Protein AF-A0A1E5H9N5-F1 (afdb_monomer)

Solvent-accessible surface area (backbone atoms only — not comparable to full-atom values): 4505 Å² total; per-residue (Å²): 132,86,76,77,75,65,83,55,54,76,66,34,50,49,41,50,23,65,75,69,74,48,55,90,85,57,48,48,71,44,84,41,93,96,36,30,34,38,37,43,89,94,43,34,28,44,36,28,58,34,91,93,38,75,56,42,73,77,40,77,44,81,41,79,78,80,68,77,71,68,93,126

Mean predicted aligned error: 8.38 Å

Organism: NCBI:txid1131292

pLDDT: mean 76.67, std 14.52, range [36.78, 90.0]

Structure (mmCIF, N/CA/C/O backbone):
data_AF-A0A1E5H9N5-F1
#
_entry.id   AF-A0A1E5H9N5-F1
#
loop_
_atom_site.group_PDB
_atom_site.id
_atom_site.type_symbol
_atom_site.label_atom_id
_atom_site.label_alt_id
_atom_site.label_comp_id
_atom_site.label_asym_id
_atom_site.label_entity_id
_atom_site.label_seq_id
_atom_site.pdbx_PDB_ins_code
_atom_site.Cartn_x
_atom_site.Cartn_y
_atom_site.Cartn_z
_atom_site.occupancy
_atom_site.B_iso_or_equiv
_atom_site.auth_seq_id
_atom_site.auth_comp_id
_atom_site.auth_asym_id
_atom_site.auth_atom_id
_atom_site.pdbx_PDB_model_num
ATOM 1 N N . MET A 1 1 ? -23.387 -14.254 -11.290 1.00 36.78 1 MET A N 1
ATOM 2 C CA . MET A 1 1 ? -22.095 -14.324 -10.569 1.00 36.78 1 MET A CA 1
ATOM 3 C C . MET A 1 1 ? -21.410 -12.967 -10.664 1.00 36.78 1 MET A C 1
ATOM 5 O O . MET A 1 1 ? -20.875 -12.634 -11.713 1.00 36.78 1 MET A O 1
ATOM 9 N N . PHE A 1 2 ? -21.489 -12.142 -9.617 1.00 40.22 2 PHE A N 1
ATOM 10 C CA . PHE A 1 2 ? -20.848 -10.824 -9.598 1.00 40.22 2 PHE A CA 1
ATOM 11 C C . PHE A 1 2 ? -19.345 -11.011 -9.413 1.00 40.22 2 PHE A C 1
ATOM 13 O O . PHE A 1 2 ? -18.835 -11.026 -8.293 1.00 40.22 2 PHE A O 1
ATOM 20 N N . GLY A 1 3 ? -18.636 -11.217 -10.523 1.00 40.59 3 GLY A N 1
ATOM 21 C CA . GLY A 1 3 ? -17.185 -11.176 -10.544 1.00 40.59 3 GLY A CA 1
ATOM 22 C C . GLY A 1 3 ? -16.749 -9.805 -10.052 1.00 40.59 3 GLY A C 1
ATOM 23 O O . GLY A 1 3 ? -16.762 -8.842 -10.816 1.00 40.59 3 GLY A O 1
ATOM 24 N N . LYS A 1 4 ? -16.391 -9.708 -8.766 1.00 49.25 4 LYS A N 1
ATOM 25 C CA . LYS A 1 4 ? -15.631 -8.585 -8.222 1.00 49.25 4 LYS A CA 1
ATOM 26 C C . LYS A 1 4 ? -14.368 -8.520 -9.074 1.00 49.25 4 LYS A C 1
ATOM 28 O O . LYS A 1 4 ? -13.434 -9.281 -8.834 1.00 49.25 4 LYS A O 1
ATOM 33 N N . LYS A 1 5 ? -14.363 -7.692 -10.125 1.00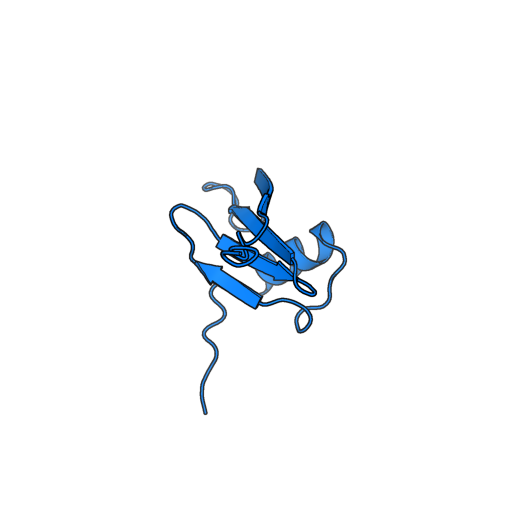 48.06 5 LYS A N 1
ATOM 34 C CA . LYS A 1 5 ? -13.159 -7.379 -10.896 1.00 48.06 5 LYS A CA 1
ATOM 35 C C . LYS A 1 5 ? -12.191 -6.790 -9.880 1.00 48.06 5 LYS A C 1
ATOM 37 O O . LYS A 1 5 ? -12.313 -5.622 -9.525 1.00 48.06 5 LYS A O 1
ATOM 42 N N . SER A 1 6 ? -11.306 -7.623 -9.330 1.00 56.16 6 SER A N 1
ATOM 43 C CA . SER A 1 6 ? -10.233 -7.155 -8.466 1.00 56.16 6 SER A CA 1
ATOM 44 C C . SER A 1 6 ? -9.479 -6.113 -9.269 1.00 56.16 6 SER A C 1
ATOM 46 O O . SER A 1 6 ? -8.847 -6.423 -10.274 1.00 56.16 6 SER A O 1
ATOM 48 N N . VAL A 1 7 ? -9.608 -4.865 -8.830 1.00 72.19 7 VAL A N 1
ATOM 49 C CA . VAL A 1 7 ? -8.970 -3.699 -9.440 1.00 72.19 7 VAL A CA 1
ATOM 50 C C . VAL A 1 7 ? -7.442 -3.873 -9.464 1.00 72.19 7 VAL A C 1
ATOM 52 O O . VAL A 1 7 ? -6.763 -3.323 -10.324 1.00 72.19 7 VAL A O 1
ATOM 55 N N . LEU A 1 8 ? -6.915 -4.687 -8.544 1.00 75.00 8 LEU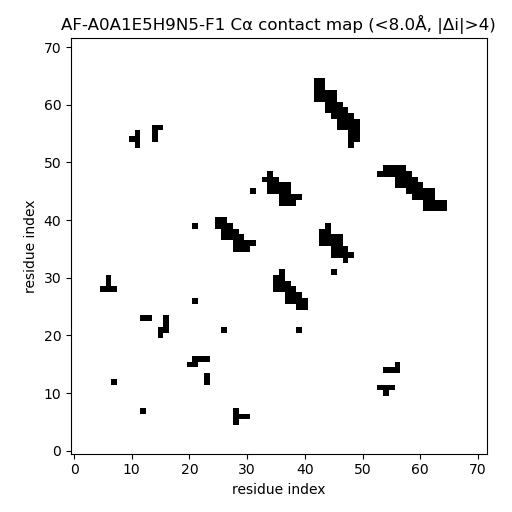 A N 1
ATOM 56 C CA . LEU A 1 8 ? -5.514 -5.069 -8.445 1.00 75.00 8 LEU A CA 1
ATOM 57 C C . LEU A 1 8 ? -5.255 -6.495 -8.943 1.00 75.00 8 LEU A C 1
ATOM 59 O O . LEU A 1 8 ? -6.029 -7.422 -8.697 1.00 75.00 8 LEU A O 1
ATOM 63 N N . SER A 1 9 ? -4.085 -6.691 -9.552 1.00 79.88 9 SER A N 1
ATOM 64 C CA . SER A 1 9 ? -3.556 -8.021 -9.872 1.00 79.88 9 SER A CA 1
ATOM 65 C C . SER A 1 9 ? -3.206 -8.815 -8.610 1.00 79.88 9 SER A C 1
ATOM 67 O O . SER A 1 9 ? -2.845 -8.246 -7.583 1.00 79.88 9 SER A O 1
ATOM 69 N N . ARG A 1 10 ? -3.189 -10.152 -8.702 1.00 82.00 10 ARG A N 1
ATOM 70 C CA . ARG A 1 10 ? -2.811 -11.059 -7.595 1.00 82.00 10 ARG A CA 1
ATOM 71 C C . ARG A 1 10 ? -1.493 -10.666 -6.902 1.00 82.00 10 ARG A C 1
ATOM 73 O O . ARG A 1 10 ? -1.410 -10.712 -5.681 1.00 82.00 10 ARG A O 1
ATOM 80 N N . LYS A 1 11 ? -0.493 -10.226 -7.675 1.00 84.00 11 LYS A N 1
ATOM 81 C CA . LYS A 1 11 ? 0.803 -9.755 -7.153 1.00 84.00 11 LYS A CA 1
ATOM 82 C C . LYS A 1 11 ? 0.688 -8.450 -6.353 1.00 84.00 11 LYS A C 1
ATOM 84 O O . LYS A 1 11 ? 1.343 -8.303 -5.331 1.00 84.00 11 LYS A O 1
ATOM 89 N N . GLN A 1 12 ? -0.155 -7.521 -6.803 1.00 82.88 12 GLN A N 1
ATOM 90 C CA . GLN A 1 12 ? -0.407 -6.250 -6.116 1.00 82.88 12 GLN A CA 1
ATOM 91 C C . GLN A 1 12 ? -1.188 -6.459 -4.823 1.00 82.88 12 GLN A C 1
ATOM 93 O O . GLN A 1 12 ? -0.847 -5.875 -3.805 1.00 82.88 12 GLN A O 1
ATOM 98 N N . VAL A 1 13 ? -2.190 -7.340 -4.858 1.00 84.69 13 VAL A N 1
ATOM 99 C CA . VAL A 1 13 ? -2.920 -7.784 -3.665 1.00 84.69 13 VAL A CA 1
ATOM 100 C C . VAL A 1 13 ? -1.941 -8.337 -2.629 1.00 84.69 13 VAL A C 1
ATOM 102 O O . VAL A 1 13 ? -1.994 -7.921 -1.480 1.00 84.69 13 VAL A O 1
ATOM 105 N N . ASN A 1 14 ? -1.000 -9.195 -3.039 1.00 85.62 14 ASN A N 1
ATOM 106 C CA . ASN A 1 14 ? 0.003 -9.735 -2.122 1.00 85.62 14 ASN A CA 1
ATOM 107 C C . ASN A 1 14 ? 0.928 -8.645 -1.552 1.00 85.62 14 ASN A C 1
ATOM 109 O O . ASN A 1 14 ? 1.221 -8.647 -0.365 1.00 85.62 14 ASN A O 1
ATOM 113 N N . ALA A 1 15 ? 1.355 -7.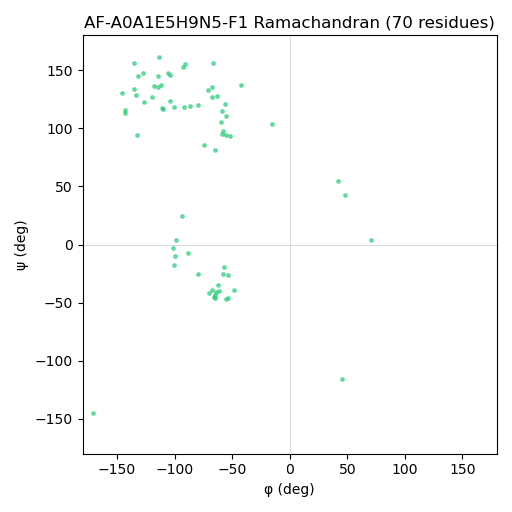680 -2.371 1.00 86.56 15 ALA A N 1
ATOM 114 C CA . ALA A 1 15 ? 2.177 -6.565 -1.895 1.00 86.56 15 ALA A CA 1
ATOM 115 C C . ALA A 1 15 ? 1.449 -5.713 -0.840 1.00 86.56 15 ALA A C 1
ATOM 117 O O . ALA A 1 15 ? 2.048 -5.325 0.160 1.00 86.56 15 ALA A O 1
ATOM 118 N N . VAL A 1 16 ? 0.148 -5.471 -1.032 1.00 84.69 16 VAL A N 1
ATOM 119 C CA . VAL A 1 16 ? -0.706 -4.788 -0.047 1.00 84.69 16 VAL A CA 1
ATOM 120 C C . VAL A 1 16 ? -0.835 -5.631 1.227 1.00 84.69 16 VAL A C 1
ATOM 122 O O . VAL A 1 16 ? -0.617 -5.101 2.312 1.00 84.69 16 VAL A O 1
ATOM 125 N N . CYS A 1 17 ? -1.093 -6.939 1.111 1.00 85.38 17 CYS A N 1
ATOM 126 C CA . CYS A 1 17 ? -1.121 -7.864 2.251 1.00 85.38 17 CYS A CA 1
ATOM 127 C C . CYS A 1 17 ? 0.161 -7.816 3.081 1.00 85.38 17 CYS A C 1
ATOM 129 O O . CYS A 1 17 ? 0.095 -7.741 4.302 1.00 85.38 17 CYS A O 1
ATOM 131 N N . ILE A 1 18 ? 1.322 -7.837 2.424 1.00 86.12 18 ILE A N 1
ATOM 132 C CA . ILE A 1 18 ? 2.629 -7.802 3.089 1.00 86.12 18 ILE A CA 1
ATOM 133 C C . ILE A 1 18 ? 2.823 -6.470 3.818 1.00 86.12 18 ILE A C 1
ATOM 135 O O . ILE A 1 18 ? 3.264 -6.462 4.965 1.00 86.12 18 ILE A O 1
ATOM 139 N N . LEU A 1 19 ? 2.462 -5.352 3.179 1.00 85.31 19 LEU A N 1
ATOM 140 C CA . LEU A 1 19 ? 2.621 -4.018 3.761 1.00 85.31 19 LEU A CA 1
ATOM 141 C C . LEU A 1 19 ? 1.728 -3.816 4.994 1.00 85.31 19 LEU A C 1
ATOM 143 O O . LEU A 1 19 ? 2.181 -3.298 6.011 1.00 85.31 19 LEU A O 1
ATOM 147 N N . PHE A 1 20 ? 0.464 -4.230 4.905 1.00 84.12 20 PHE A N 1
ATOM 148 C CA . PHE A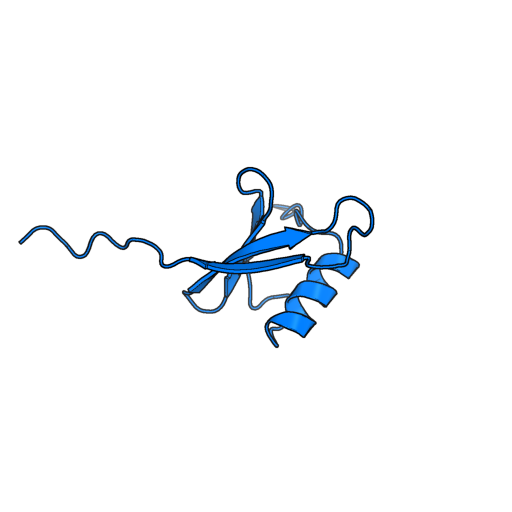 1 20 ? -0.538 -4.007 5.950 1.00 84.12 20 PHE A CA 1
ATOM 149 C C . PHE A 1 20 ? -0.752 -5.213 6.876 1.00 84.12 20 PHE A C 1
ATOM 151 O O . PHE A 1 20 ? -1.621 -5.161 7.743 1.00 84.12 20 PHE A O 1
ATOM 158 N N . LYS A 1 21 ? 0.024 -6.293 6.704 1.00 84.19 21 LYS A N 1
ATOM 159 C CA . LYS A 1 21 ? -0.115 -7.573 7.422 1.00 84.19 21 LYS A CA 1
ATOM 160 C C . LYS A 1 21 ? -1.560 -8.098 7.444 1.00 84.19 21 LYS A C 1
ATOM 162 O O . LYS A 1 21 ? -2.046 -8.552 8.476 1.00 84.19 21 LYS A O 1
ATOM 167 N N . CYS A 1 22 ? -2.254 -8.013 6.311 1.00 80.75 22 CYS A N 1
ATOM 168 C CA . CYS A 1 22 ? -3.644 -8.448 6.167 1.00 80.75 22 CYS A CA 1
ATOM 169 C C . CYS A 1 22 ? -3.775 -9.649 5.219 1.00 80.75 22 CYS A C 1
ATOM 171 O O . CYS A 1 22 ? -2.898 -9.911 4.397 1.00 80.75 22 CYS A O 1
ATOM 173 N N . GLU A 1 23 ? -4.894 -10.369 5.297 1.00 77.88 23 GLU A N 1
ATOM 174 C CA . GLU A 1 23 ? -5.215 -11.458 4.371 1.00 77.88 23 GLU A CA 1
ATOM 175 C C . GLU A 1 23 ? -6.009 -10.959 3.158 1.00 77.88 23 GLU A C 1
ATOM 177 O O . GLU A 1 23 ? -6.723 -9.963 3.225 1.00 77.88 23 GLU A O 1
ATOM 182 N N . LYS A 1 24 ? -5.934 -11.681 2.032 1.00 69.38 24 LYS A N 1
ATOM 183 C CA . LYS A 1 24 ? -6.548 -11.295 0.745 1.00 69.38 24 LYS A CA 1
ATOM 184 C C . LYS A 1 24 ? -8.051 -10.971 0.814 1.00 69.38 24 LYS A C 1
ATOM 186 O O . LYS A 1 24 ? -8.539 -10.227 -0.033 1.00 69.38 24 LYS A O 1
ATOM 191 N N . ASN A 1 25 ? -8.776 -11.537 1.778 1.00 74.69 25 ASN A N 1
ATOM 192 C CA . ASN A 1 25 ? -10.213 -11.313 1.968 1.00 74.69 25 ASN A CA 1
ATOM 193 C C . ASN A 1 25 ? -10.542 -10.319 3.096 1.00 74.69 25 ASN A C 1
ATOM 195 O O . ASN A 1 25 ? -11.711 -10.004 3.289 1.00 74.69 25 ASN A O 1
ATOM 199 N N . ASP A 1 26 ? -9.536 -9.815 3.815 1.00 79.56 26 ASP A N 1
ATOM 200 C CA . ASP A 1 26 ? -9.706 -8.927 4.975 1.00 79.56 26 ASP A CA 1
ATOM 201 C C . ASP A 1 26 ? -9.771 -7.439 4.566 1.00 79.56 26 ASP A C 1
ATOM 203 O O . ASP A 1 26 ? -10.073 -6.565 5.379 1.00 79.56 26 ASP A O 1
ATOM 207 N N . PHE A 1 27 ? -9.517 -7.131 3.286 1.00 84.12 27 PHE A N 1
ATOM 208 C CA . PHE A 1 27 ? -9.525 -5.766 2.767 1.00 84.12 27 PHE A CA 1
ATOM 209 C C . PHE A 1 27 ? -10.247 -5.611 1.429 1.00 84.12 27 PHE A C 1
ATOM 211 O O . PHE A 1 27 ? -10.359 -6.533 0.619 1.00 84.12 27 PHE A O 1
ATOM 218 N N . VAL A 1 28 ? -10.709 -4.389 1.179 1.00 84.31 28 VAL A N 1
ATOM 219 C CA . VAL A 1 28 ? -11.374 -3.983 -0.062 1.00 84.31 28 VAL A CA 1
ATOM 220 C C . VAL A 1 28 ? -10.503 -2.960 -0.772 1.00 84.31 28 VAL A C 1
ATOM 222 O O . VAL A 1 28 ? -10.008 -2.033 -0.142 1.00 84.31 28 VAL A O 1
ATOM 225 N N . VAL A 1 29 ? -10.329 -3.097 -2.088 1.00 83.94 29 VAL A N 1
ATOM 226 C CA . VAL A 1 29 ? -9.590 -2.113 -2.889 1.00 83.94 29 VAL A CA 1
ATOM 227 C C . VAL A 1 29 ? -10.480 -1.475 -3.933 1.00 83.94 29 VAL A C 1
ATOM 229 O O . VAL A 1 29 ? -11.221 -2.160 -4.638 1.00 83.94 29 VAL A O 1
ATOM 232 N N . ARG A 1 30 ? -10.357 -0.156 -4.056 1.00 85.06 30 ARG A N 1
ATOM 233 C CA . ARG A 1 30 ? -11.067 0.682 -5.024 1.00 85.06 30 ARG A CA 1
ATOM 234 C C . ARG A 1 30 ? -10.049 1.524 -5.781 1.00 85.06 30 ARG A C 1
ATOM 236 O O . ARG A 1 30 ? -9.036 1.920 -5.211 1.00 85.06 30 ARG A O 1
ATOM 243 N N . ARG A 1 31 ? -10.306 1.824 -7.053 1.00 84.50 31 ARG A N 1
ATOM 244 C CA . ARG A 1 31 ? -9.527 2.846 -7.765 1.00 84.50 31 ARG A CA 1
ATOM 245 C C . ARG A 1 31 ? -9.913 4.212 -7.196 1.00 84.50 31 ARG A C 1
ATOM 247 O O . ARG A 1 31 ? -11.103 4.462 -7.017 1.00 84.50 31 ARG A O 1
ATOM 254 N N . PHE A 1 32 ? -8.938 5.054 -6.874 1.00 82.56 32 PHE A N 1
ATOM 255 C CA . PHE A 1 32 ? -9.193 6.364 -6.279 1.00 82.56 32 PHE A CA 1
ATOM 256 C C . PHE A 1 32 ? -8.206 7.392 -6.813 1.00 82.56 32 PHE A C 1
ATOM 258 O O . PHE A 1 32 ? -7.011 7.302 -6.530 1.00 82.56 32 PHE A O 1
ATOM 265 N N . GLU A 1 33 ? -8.731 8.351 -7.578 1.00 81.38 33 GLU A N 1
ATOM 266 C CA . GLU A 1 33 ? -7.961 9.381 -8.279 1.00 81.38 33 GLU A CA 1
ATOM 267 C C . GLU A 1 33 ? -6.736 8.780 -8.997 1.00 81.38 33 GLU A C 1
ATOM 269 O O . GLU A 1 33 ? -6.870 7.928 -9.875 1.00 81.38 33 GLU A O 1
ATOM 274 N N . ASP A 1 34 ? -5.545 9.181 -8.562 1.00 79.62 34 ASP A N 1
ATOM 275 C CA . ASP A 1 34 ? -4.242 8.843 -9.120 1.00 79.62 34 ASP A CA 1
ATOM 276 C C . ASP A 1 34 ? -3.603 7.617 -8.424 1.00 79.62 34 ASP A C 1
ATOM 278 O O . ASP A 1 34 ? -2.387 7.470 -8.318 1.00 79.62 34 ASP A O 1
ATOM 282 N N . GLY A 1 35 ? -4.430 6.754 -7.830 1.00 85.38 35 GLY A N 1
ATOM 283 C CA . GLY A 1 35 ? -3.987 5.586 -7.078 1.00 85.38 35 GLY A CA 1
ATOM 284 C C . GLY A 1 35 ? -5.128 4.649 -6.694 1.00 85.38 35 GLY A C 1
ATOM 285 O O . GLY A 1 35 ? -6.095 4.441 -7.433 1.00 85.38 35 GLY A O 1
ATOM 286 N N . PHE A 1 36 ? -4.992 4.045 -5.517 1.00 87.75 36 PHE A N 1
ATOM 287 C CA . PHE A 1 36 ? -5.921 3.058 -4.987 1.00 87.75 36 PHE A CA 1
ATOM 288 C C . PHE A 1 36 ? -6.279 3.392 -3.545 1.00 87.75 36 PHE A C 1
ATOM 290 O O . PHE A 1 36 ? -5.451 3.865 -2.772 1.00 87.75 36 PHE A O 1
ATOM 297 N N . LEU A 1 37 ? -7.522 3.119 -3.179 1.00 88.75 37 LEU A N 1
ATOM 298 C CA . LEU A 1 37 ? -7.986 3.174 -1.806 1.00 88.75 37 LEU A CA 1
ATOM 299 C C . LEU A 1 37 ? -8.122 1.747 -1.293 1.00 88.75 37 LEU A C 1
ATOM 301 O O . LEU A 1 37 ? -8.836 0.944 -1.894 1.00 88.75 37 LEU A O 1
ATOM 305 N N . VAL A 1 38 ? -7.444 1.441 -0.199 1.00 87.69 38 VAL A N 1
ATOM 306 C CA . VAL A 1 38 ? -7.457 0.146 0.471 1.00 87.69 38 VAL A CA 1
ATOM 307 C C . VAL A 1 38 ? -8.193 0.315 1.793 1.00 87.69 38 VAL A C 1
ATOM 309 O O . VAL A 1 38 ? -7.750 1.067 2.650 1.00 87.69 38 VAL A O 1
ATOM 312 N N . SER A 1 39 ? -9.319 -0.363 1.967 1.00 87.25 39 SER A N 1
ATOM 313 C CA . SER A 1 39 ? -10.088 -0.366 3.210 1.00 87.25 39 SER A CA 1
ATOM 314 C C . SER A 1 39 ? -9.791 -1.648 3.989 1.00 87.25 39 SER A C 1
ATOM 316 O O . SER A 1 39 ? -10.084 -2.730 3.485 1.00 87.25 39 SER A O 1
ATOM 318 N N . ILE A 1 40 ? -9.234 -1.538 5.196 1.00 86.12 40 ILE A N 1
ATOM 319 C CA . ILE A 1 40 ? -8.857 -2.655 6.079 1.00 86.12 40 ILE A CA 1
ATOM 320 C C . ILE A 1 40 ? -9.505 -2.425 7.442 1.00 86.12 40 ILE A C 1
ATOM 322 O O . ILE A 1 40 ? -9.253 -1.388 8.049 1.00 86.12 40 ILE A O 1
ATOM 326 N N . ARG A 1 41 ? -10.324 -3.366 7.933 1.00 79.88 41 ARG A N 1
ATOM 327 C CA . ARG A 1 41 ? -10.901 -3.346 9.301 1.00 79.88 41 ARG A CA 1
ATOM 328 C C . ARG A 1 41 ? -11.384 -1.954 9.764 1.00 79.88 41 ARG A C 1
ATOM 330 O O . ARG A 1 41 ? -10.956 -1.449 10.796 1.00 79.88 41 ARG A O 1
ATOM 337 N N . SER A 1 42 ? -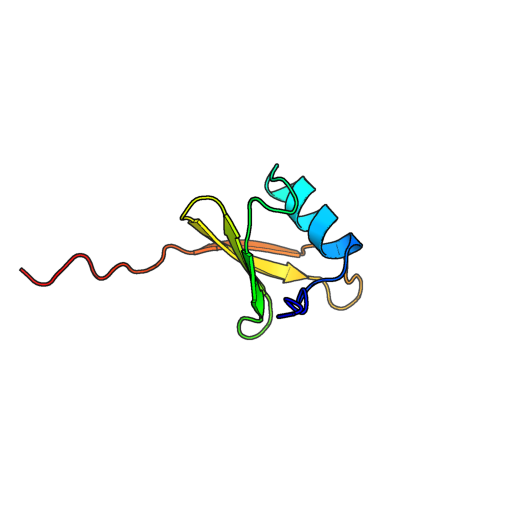12.251 -1.321 8.968 1.00 78.94 42 SER A N 1
ATOM 338 C CA . SER A 1 42 ? -12.817 0.032 9.184 1.00 78.94 42 SER A CA 1
ATOM 339 C C . SER A 1 42 ? -11.878 1.231 9.006 1.00 78.94 42 SER A C 1
ATOM 341 O O . SER A 1 42 ? -12.314 2.369 9.170 1.00 78.94 42 SER A O 1
ATOM 343 N N . LYS A 1 43 ? -10.630 1.017 8.599 1.00 84.56 43 LYS A N 1
ATOM 344 C CA . LYS A 1 43 ? -9.693 2.078 8.221 1.00 84.56 43 LYS A CA 1
ATOM 345 C C . LYS A 1 43 ? -9.523 2.123 6.713 1.00 84.56 43 LYS A C 1
ATOM 347 O O . LYS A 1 43 ? -9.604 1.093 6.048 1.00 84.56 43 LYS A O 1
ATOM 352 N N . GLU A 1 44 ? -9.293 3.305 6.158 1.00 87.75 44 GLU A N 1
ATOM 353 C CA . GLU A 1 44 ? -8.991 3.471 4.738 1.00 87.75 44 GLU A CA 1
ATOM 354 C C . GLU A 1 44 ? -7.566 3.980 4.558 1.00 87.75 44 GLU A C 1
ATOM 356 O O . GLU A 1 44 ? -7.050 4.754 5.356 1.00 87.75 44 GLU A O 1
ATOM 361 N N . TYR 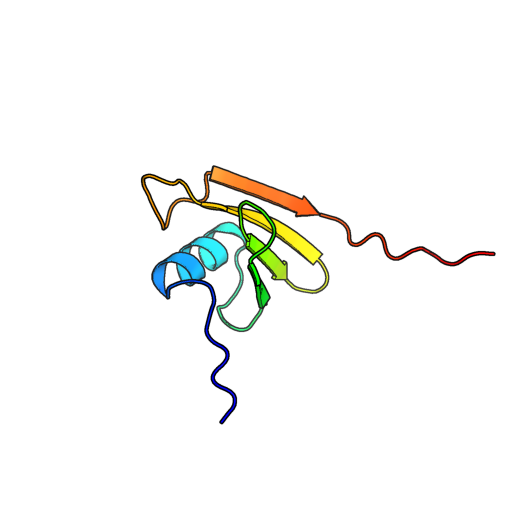A 1 45 ? -6.920 3.531 3.494 1.00 88.44 45 TYR A N 1
ATOM 362 C CA . TYR A 1 45 ? -5.541 3.844 3.174 1.00 88.44 45 TYR A CA 1
ATOM 363 C C . TYR A 1 45 ? -5.450 4.231 1.709 1.00 88.44 45 TYR A C 1
ATOM 365 O O . TYR A 1 45 ? -5.904 3.497 0.831 1.00 88.44 45 TYR A O 1
ATOM 373 N N . ARG A 1 46 ? -4.836 5.373 1.423 1.00 89.94 46 ARG A N 1
ATOM 374 C CA . ARG A 1 46 ? -4.506 5.767 0.057 1.00 89.94 46 ARG A CA 1
ATOM 375 C C . ARG A 1 46 ? -3.152 5.178 -0.302 1.00 89.94 46 ARG A C 1
ATOM 377 O O . ARG A 1 46 ? -2.147 5.480 0.339 1.00 89.94 46 ARG A O 1
ATOM 384 N N . VAL A 1 47 ? -3.144 4.339 -1.327 1.00 88.62 47 VAL A N 1
ATOM 385 C CA . VAL A 1 47 ? -1.988 3.586 -1.798 1.00 88.62 47 VAL A CA 1
ATOM 386 C C . VAL A 1 47 ? -1.694 3.977 -3.243 1.00 88.62 47 VAL A C 1
ATOM 388 O O . VAL A 1 47 ? -2.575 3.890 -4.098 1.00 88.62 47 VAL A O 1
ATOM 391 N N . LYS A 1 48 ? -0.457 4.382 -3.542 1.00 90.00 48 LYS A N 1
ATOM 392 C CA . LYS A 1 48 ? 0.022 4.520 -4.926 1.00 90.00 48 LYS A CA 1
ATOM 393 C C . LYS A 1 48 ? 1.088 3.481 -5.224 1.00 90.00 48 LYS A C 1
ATOM 395 O O . LYS A 1 48 ? 1.992 3.244 -4.419 1.00 90.00 48 LYS A O 1
ATOM 400 N N . PHE A 1 49 ? 0.984 2.899 -6.411 1.00 86.31 49 PHE A N 1
ATOM 401 C CA . PHE A 1 49 ? 2.014 2.033 -6.966 1.00 86.31 49 PHE A CA 1
ATOM 402 C C . PHE A 1 49 ? 2.960 2.854 -7.835 1.00 86.31 49 PHE A C 1
ATOM 404 O O . PHE A 1 49 ? 2.574 3.880 -8.386 1.00 86.31 49 PHE A O 1
ATOM 411 N N . SER A 1 50 ? 4.198 2.392 -7.947 1.00 84.81 50 SER A N 1
ATOM 412 C CA . SER A 1 50 ? 5.177 2.980 -8.851 1.00 84.81 50 SER A CA 1
ATOM 413 C C . SER A 1 50 ? 4.761 2.746 -10.306 1.00 84.81 50 SER A C 1
ATOM 415 O O . SER A 1 50 ? 4.405 1.622 -10.665 1.00 84.81 50 SER A O 1
ATOM 417 N N . GLU A 1 51 ? 4.859 3.769 -11.156 1.00 76.00 51 GLU A N 1
ATOM 418 C CA . GLU A 1 51 ? 4.557 3.641 -12.590 1.00 76.00 51 GLU A CA 1
ATOM 419 C C . GLU A 1 51 ? 5.501 2.655 -13.297 1.00 76.00 51 GLU A C 1
ATOM 421 O O . GLU A 1 51 ? 5.060 1.877 -14.143 1.00 76.00 51 GLU A O 1
ATOM 426 N N . GLY A 1 52 ? 6.772 2.595 -12.880 1.00 78.44 52 GLY A N 1
ATOM 427 C CA . GLY A 1 52 ? 7.751 1.634 -13.404 1.00 78.44 52 GLY A CA 1
ATOM 428 C C . GLY A 1 52 ? 7.638 0.225 -12.809 1.00 78.44 52 GLY A C 1
ATOM 429 O O . GLY A 1 52 ? 8.000 -0.756 -13.452 1.00 78.44 52 GLY A O 1
ATOM 430 N N . PHE A 1 53 ? 7.095 0.095 -11.593 1.00 77.12 53 PHE A N 1
ATOM 431 C CA . PHE A 1 53 ? 6.972 -1.184 -10.888 1.00 77.12 53 PHE A CA 1
ATOM 432 C C . PHE A 1 53 ? 5.571 -1.350 -10.313 1.00 77.12 53 PHE A C 1
ATOM 434 O O . PHE A 1 53 ? 5.292 -0.971 -9.174 1.00 77.12 53 PHE A O 1
ATOM 441 N N . ARG A 1 54 ? 4.707 -2.022 -11.080 1.00 70.31 54 ARG A N 1
ATOM 442 C CA . ARG A 1 54 ? 3.285 -2.208 -10.745 1.00 70.31 54 ARG A CA 1
ATOM 443 C C . ARG A 1 54 ? 3.036 -2.878 -9.391 1.00 70.31 54 ARG A C 1
ATOM 445 O O . ARG A 1 54 ? 1.931 -2.766 -8.882 1.00 70.31 54 ARG A O 1
ATOM 452 N N . THR A 1 55 ? 4.011 -3.574 -8.807 1.00 79.81 55 THR A N 1
ATOM 453 C CA . THR A 1 55 ? 3.906 -4.237 -7.493 1.00 79.81 55 THR A CA 1
ATOM 454 C C . THR A 1 55 ? 4.537 -3.451 -6.346 1.00 79.81 55 THR A C 1
ATOM 456 O O . THR A 1 55 ? 4.355 -3.836 -5.195 1.00 79.81 55 THR A O 1
ATOM 459 N N . LYS A 1 56 ? 5.276 -2.372 -6.626 1.00 85.44 56 LYS A N 1
ATOM 460 C CA . LYS A 1 56 ? 5.962 -1.580 -5.604 1.00 85.44 56 LYS A CA 1
ATOM 461 C C . LYS A 1 56 ? 5.057 -0.444 -5.150 1.00 85.44 56 LYS A C 1
ATOM 463 O O . LYS A 1 56 ? 4.697 0.418 -5.947 1.00 85.44 56 LYS A O 1
ATOM 468 N N . ILE A 1 57 ? 4.706 -0.446 -3.871 1.00 87.31 57 ILE A N 1
ATOM 469 C CA . ILE A 1 57 ? 3.968 0.647 -3.241 1.00 87.31 57 ILE A CA 1
ATOM 470 C C . ILE A 1 57 ? 4.972 1.756 -2.921 1.00 87.31 57 ILE A C 1
ATOM 472 O O . ILE A 1 57 ? 5.939 1.521 -2.203 1.00 87.31 57 ILE A O 1
ATOM 476 N N . VAL A 1 58 ? 4.765 2.944 -3.487 1.00 89.06 58 VAL A N 1
ATOM 477 C CA . VAL A 1 58 ? 5.619 4.128 -3.252 1.00 89.06 58 VAL A CA 1
ATOM 478 C C . VAL A 1 58 ? 4.998 5.095 -2.255 1.00 89.06 58 VAL A C 1
ATOM 480 O O . VAL A 1 58 ? 5.682 5.945 -1.700 1.00 89.06 58 VAL A O 1
ATOM 483 N N . TYR A 1 59 ? 3.697 4.958 -2.021 1.00 87.19 59 TYR A N 1
ATOM 484 C CA . TYR A 1 59 ? 2.956 5.788 -1.092 1.00 87.19 59 TYR A CA 1
ATOM 485 C C . TYR A 1 59 ? 1.875 4.947 -0.432 1.00 87.19 59 TYR A C 1
ATOM 487 O O . TYR A 1 59 ? 1.104 4.288 -1.129 1.00 87.19 59 TYR A O 1
ATOM 495 N N . ALA A 1 60 ? 1.805 4.998 0.891 1.00 88.88 60 ALA A N 1
ATOM 496 C CA . ALA A 1 60 ? 0.730 4.422 1.679 1.00 88.88 60 ALA A CA 1
ATOM 497 C C . ALA A 1 60 ? 0.461 5.355 2.858 1.00 88.88 60 ALA A C 1
ATOM 499 O O . ALA A 1 60 ? 1.335 5.557 3.699 1.00 88.88 60 ALA A O 1
ATOM 500 N N . LYS A 1 61 ? -0.733 5.945 2.909 1.00 89.31 61 LYS A N 1
ATOM 501 C CA . LYS A 1 61 ? -1.133 6.820 4.014 1.00 89.31 61 LYS A CA 1
ATOM 502 C C . LYS A 1 61 ? -2.541 6.486 4.472 1.00 89.31 61 LYS A C 1
ATOM 504 O O . LYS A 1 61 ? -3.433 6.333 3.641 1.00 89.31 61 LYS A O 1
ATOM 509 N N . GLU A 1 62 ? -2.729 6.380 5.784 1.00 88.19 62 GLU A N 1
ATOM 510 C CA . GLU A 1 62 ? -4.059 6.252 6.382 1.00 88.19 62 GLU A CA 1
ATOM 511 C C . GLU A 1 62 ? -4.860 7.522 6.090 1.00 88.19 62 GLU A C 1
ATOM 513 O O . GLU A 1 62 ? -4.395 8.640 6.320 1.00 88.19 62 GLU A O 1
ATOM 518 N N . VAL A 1 63 ? -6.053 7.342 5.540 1.00 85.94 63 VAL A N 1
ATOM 519 C CA . VAL A 1 63 ? -7.039 8.395 5.350 1.00 85.94 63 VAL A CA 1
ATOM 520 C C . VAL A 1 63 ? -8.189 8.099 6.298 1.00 85.94 63 V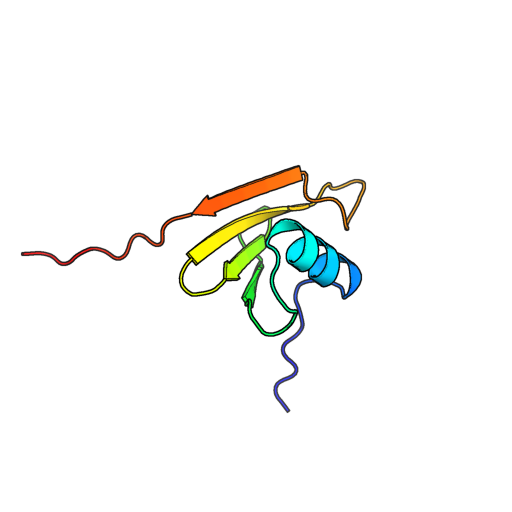AL A C 1
ATOM 522 O O . VAL A 1 63 ? -8.839 7.056 6.227 1.00 85.94 63 VAL A O 1
ATOM 525 N N . GLN A 1 64 ? -8.429 9.015 7.230 1.00 73.69 64 GLN A N 1
ATOM 526 C CA . GLN A 1 64 ? -9.630 8.938 8.043 1.00 73.69 64 GLN A CA 1
ATOM 527 C C . GLN A 1 64 ? -10.813 9.197 7.114 1.00 73.69 64 GLN A C 1
ATOM 529 O O . GLN A 1 64 ? -10.843 10.215 6.418 1.00 73.69 64 GLN A O 1
ATOM 534 N N . ARG A 1 65 ? -11.803 8.294 7.101 1.00 64.88 65 ARG A N 1
ATOM 535 C CA . ARG A 1 65 ? -13.132 8.710 6.659 1.00 64.88 65 ARG A CA 1
ATOM 536 C C . ARG A 1 65 ? -13.500 9.867 7.561 1.00 64.88 65 ARG A C 1
ATOM 538 O O . ARG A 1 65 ? -13.563 9.685 8.776 1.00 64.88 65 ARG A O 1
ATOM 545 N N . VAL A 1 66 ? -13.751 11.030 6.975 1.00 59.59 66 VAL A N 1
ATOM 546 C CA . VAL A 1 66 ? -14.544 12.049 7.647 1.00 59.59 66 VAL A CA 1
ATOM 547 C C . VAL A 1 66 ? -15.928 11.421 7.784 1.00 59.59 66 VAL A C 1
ATOM 549 O O . VAL A 1 66 ? -16.805 11.591 6.945 1.00 59.59 66 VAL A O 1
ATOM 552 N N . ALA 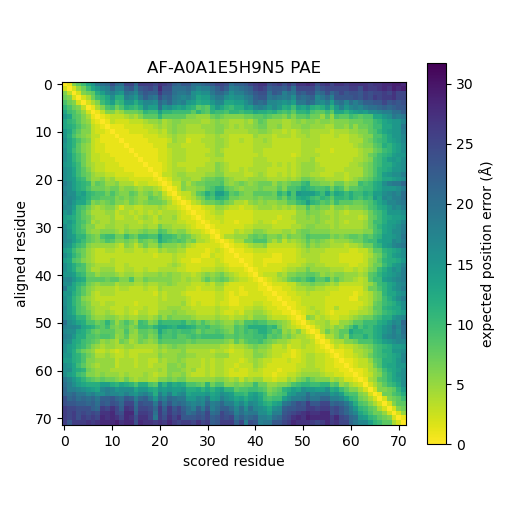A 1 67 ? -16.111 10.574 8.797 1.00 52.31 67 ALA A N 1
ATOM 553 C CA . ALA A 1 67 ? -17.413 10.450 9.394 1.00 52.31 67 ALA A CA 1
ATOM 554 C C . ALA A 1 67 ? -17.664 11.871 9.873 1.00 52.31 67 ALA A C 1
ATOM 556 O O . ALA A 1 67 ? -16.980 12.327 10.790 1.00 52.31 67 ALA A O 1
ATOM 557 N N . ASN A 1 68 ? -18.533 12.600 9.172 1.00 49.97 68 ASN A N 1
ATOM 558 C CA . ASN A 1 68 ? -19.181 13.759 9.753 1.00 49.97 68 ASN A CA 1
ATOM 559 C C . ASN A 1 68 ? -19.769 13.246 11.063 1.00 49.97 68 ASN A C 1
ATOM 561 O O . ASN A 1 68 ? -20.817 12.603 11.090 1.00 49.97 68 ASN A O 1
ATOM 565 N N . LYS A 1 69 ? -18.994 13.404 12.136 1.00 47.06 69 LYS A N 1
ATOM 566 C CA . LYS A 1 69 ? -19.462 13.278 13.496 1.00 47.06 69 LYS A CA 1
ATOM 567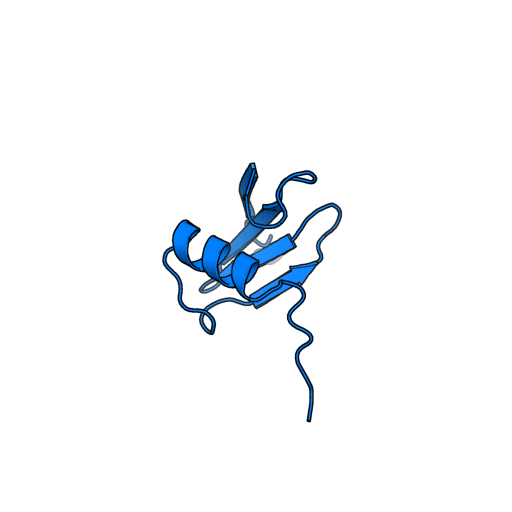 C C . LYS A 1 69 ? -20.548 14.335 13.546 1.00 47.06 69 LYS A C 1
ATOM 569 O O . LYS A 1 69 ? -20.267 15.486 13.223 1.00 47.06 69 LYS A O 1
ATOM 574 N N . GLY A 1 70 ? -21.770 13.853 13.734 1.00 50.00 70 GLY A N 1
ATOM 575 C CA . GLY A 1 70 ? -22.985 14.606 13.502 1.00 50.00 70 GLY A CA 1
ATOM 576 C C . GLY A 1 70 ? -22.886 16.033 14.010 1.00 50.00 70 GLY A C 1
ATOM 577 O O . GLY A 1 70 ? -22.373 16.287 15.096 1.00 50.00 70 GLY A O 1
ATOM 578 N N . ASP A 1 71 ? -23.395 16.926 13.175 1.00 50.06 71 ASP A N 1
ATOM 579 C CA . ASP A 1 71 ? -24.342 17.947 13.592 1.00 50.06 71 ASP A CA 1
ATOM 580 C C . ASP A 1 71 ? -24.959 17.622 14.968 1.00 50.06 71 ASP A C 1
ATOM 582 O O . ASP A 1 71 ? -25.761 16.688 15.092 1.00 50.06 71 ASP A O 1
ATOM 586 N N . ARG A 1 72 ? -24.499 18.322 16.009 1.00 45.72 72 ARG A N 1
ATOM 587 C CA . ARG A 1 72 ? -25.327 18.707 17.150 1.00 45.72 72 ARG A CA 1
ATOM 588 C C . ARG A 1 72 ? -24.702 19.846 17.938 1.00 45.72 72 ARG A C 1
ATOM 590 O O . ARG A 1 72 ? -23.502 19.734 18.274 1.00 45.72 72 ARG A O 1
#

Foldseek 3Di:
DPPPPQPADPLQLVLVCVVVVHDSPQWDWDQDDQAIWIAGPNWIWGWHDDPVGSNHTPDIDIDDPPPVPDDD

Radius of gyration: 13.37 Å; Cα contacts (8 Å, |Δi|>4): 98; chains: 1; bounding box: 33×33×31 Å

Secondary structure (DSSP, 8-state):
------SS-HHHHHHHHHHHT--TTSEEEEEETTEEEEEETTEEEEEEE-SS-TT-EEEEEEE---------

Nearest PDB structures (foldseek):
  1jy4-assembly1_B  TM=6.137E-01  e=2.877E+00  unclassified
  4oie-assembly1_A-2  TM=4.680E-01  e=3.942E+00  West Nile virus
  5n9j-assembly1_A  TM=5.275E-01  e=8.941E+00  Schizosaccharomyces pombe
  4oii-assembly1_B  TM=4.852E-01  e=6.525E+00  West Nile virus

Sequence (72 aa):
MFGKKSVLSRKQVNAVCILFKCEKNDFVVRRFEDGFLVSIRSKEYRVKFSEGFRTKIVYAKEVQRVANKGDR